Protein AF-A0A7W1FUE1-F1 (afdb_monomer_lite)

Secondary structure (DSSP, 8-state):
-HHHHHHHHS-TTSPPP--EEETT-S-HHHHHHHHHHHHHTT-SSEEEEPP-S--TTS-HHHHHHHHHHHHTT--HHHHHHHHHHHTTTS-EEEE--HHHHHHH-HHHHHHHHHHTTEEEEE-TTS-TTT-HHHHHHHHHTT-EE-----TT--

Structure (mmCIF, N/CA/C/O backbone):
data_AF-A0A7W1FUE1-F1
#
_entry.id   AF-A0A7W1FUE1-F1
#
loop_
_atom_site.group_PDB
_atom_site.id
_atom_site.type_symbol
_atom_site.label_atom_id
_atom_site.label_alt_id
_atom_site.label_comp_id
_atom_site.label_asym_id
_atom_site.label_entity_id
_atom_site.label_seq_id
_atom_site.pdbx_PDB_ins_code
_atom_site.Cartn_x
_atom_site.Cartn_y
_atom_site.Cartn_z
_atom_site.occupancy
_atom_site.B_iso_or_equiv
_atom_site.auth_seq_id
_atom_site.auth_comp_id
_atom_site.auth_asym_id
_atom_site.auth_atom_id
_atom_site.pdbx_PDB_model_num
ATOM 1 N N . MET A 1 1 ? -16.371 -9.138 4.009 1.00 62.47 1 MET A N 1
ATOM 2 C CA . MET A 1 1 ? -15.405 -9.031 2.887 1.00 62.47 1 MET A CA 1
ATOM 3 C C . MET A 1 1 ? -14.105 -8.429 3.417 1.00 62.47 1 MET A C 1
ATOM 5 O O . MET A 1 1 ? -14.119 -7.924 4.536 1.00 62.47 1 MET A O 1
ATOM 9 N N . ASN A 1 2 ? -12.982 -8.492 2.688 1.00 71.94 2 ASN A N 1
ATOM 10 C CA . ASN A 1 2 ? -11.715 -7.924 3.188 1.00 71.94 2 ASN A CA 1
ATOM 11 C C . ASN A 1 2 ? -11.838 -6.411 3.460 1.00 71.94 2 ASN A C 1
ATOM 13 O O . ASN A 1 2 ? -11.364 -5.943 4.493 1.00 71.94 2 ASN A O 1
ATOM 17 N N . GLY A 1 3 ? -12.592 -5.685 2.629 1.00 66.31 3 GLY A N 1
ATOM 18 C CA . GLY A 1 3 ? -12.890 -4.258 2.795 1.00 66.31 3 GLY A CA 1
ATOM 19 C C . GLY A 1 3 ? -13.545 -3.861 4.122 1.00 66.31 3 GLY A C 1
ATOM 20 O O . GLY A 1 3 ? -13.268 -2.784 4.648 1.00 66.31 3 GLY A O 1
ATOM 21 N N . ASP A 1 4 ? -14.339 -4.742 4.736 1.00 86.56 4 ASP A N 1
ATOM 22 C CA . ASP A 1 4 ? -15.003 -4.447 6.017 1.00 86.56 4 ASP A CA 1
ATOM 23 C C . ASP A 1 4 ? -14.006 -4.393 7.183 1.00 86.56 4 ASP A C 1
ATOM 25 O O . ASP A 1 4 ? -14.264 -3.767 8.214 1.00 86.56 4 ASP A O 1
ATOM 29 N N . ARG A 1 5 ? -12.835 -5.023 7.022 1.00 91.19 5 ARG A N 1
ATOM 30 C CA . ARG A 1 5 ? -11.800 -5.087 8.059 1.00 91.19 5 ARG A CA 1
ATOM 31 C C . ARG A 1 5 ? -11.168 -3.728 8.320 1.00 91.19 5 ARG A C 1
ATOM 33 O O . ARG A 1 5 ? -10.834 -3.454 9.468 1.00 91.19 5 ARG A O 1
ATOM 40 N N . VAL A 1 6 ? -11.051 -2.882 7.290 1.00 91.62 6 VAL A N 1
ATOM 41 C CA . VAL A 1 6 ? -10.573 -1.500 7.448 1.00 91.62 6 VAL A CA 1
ATOM 42 C C . VAL A 1 6 ? -11.536 -0.733 8.349 1.00 91.62 6 VAL A C 1
ATOM 44 O O . VAL A 1 6 ? -11.113 -0.164 9.346 1.00 91.62 6 VAL A O 1
ATOM 47 N N . ARG A 1 7 ? -12.849 -0.796 8.082 1.00 90.00 7 ARG A N 1
ATOM 48 C CA . ARG A 1 7 ? -13.864 -0.145 8.932 1.00 90.00 7 ARG A CA 1
ATOM 49 C C . ARG A 1 7 ? -13.834 -0.673 10.368 1.00 90.00 7 ARG A C 1
ATOM 51 O O . ARG A 1 7 ? -13.923 0.112 11.304 1.00 90.00 7 ARG A O 1
ATOM 58 N N . GLY A 1 8 ? -13.648 -1.982 10.547 1.00 90.31 8 GLY A N 1
ATOM 59 C CA . GLY A 1 8 ? -13.564 -2.619 11.867 1.00 90.31 8 GLY A CA 1
ATOM 60 C C . GLY A 1 8 ? -12.389 -2.162 12.749 1.00 90.31 8 GLY A C 1
ATOM 61 O O . GLY A 1 8 ? -12.424 -2.400 13.963 1.00 90.31 8 GLY A O 1
ATOM 62 N N . ALA A 1 9 ? -11.375 -1.507 12.171 1.00 91.06 9 ALA A N 1
ATOM 63 C CA . ALA A 1 9 ? -10.265 -0.898 12.904 1.00 91.06 9 ALA A CA 1
ATOM 64 C C . ALA A 1 9 ? -10.666 0.417 13.610 1.00 91.06 9 ALA A C 1
ATOM 66 O O . ALA A 1 9 ? -10.171 0.710 14.703 1.00 91.06 9 ALA A O 1
ATOM 67 N N . PHE A 1 10 ? -11.616 1.169 13.041 1.00 90.25 10 PHE A N 1
ATOM 68 C CA . PHE A 1 10 ? -12.092 2.464 13.544 1.00 90.25 10 PHE A CA 1
ATOM 69 C C . PHE A 1 10 ? -13.271 2.292 14.512 1.00 90.25 10 PHE A C 1
ATOM 71 O O . PHE A 1 10 ? -14.424 2.571 14.187 1.00 90.25 10 PHE A O 1
ATOM 78 N N . ARG A 1 11 ? -12.982 1.783 15.712 1.00 86.25 11 ARG A N 1
ATOM 79 C CA . ARG A 1 11 ? -13.989 1.554 16.762 1.00 86.25 11 ARG A CA 1
ATOM 80 C C . ARG A 1 11 ? -14.290 2.832 17.543 1.00 86.25 11 ARG A C 1
ATOM 82 O O . ARG A 1 11 ? -13.402 3.647 17.775 1.00 86.25 11 ARG A O 1
ATOM 89 N N . GLU A 1 12 ? -15.526 2.968 18.012 1.00 83.75 12 GLU A N 1
ATOM 90 C CA . GLU A 1 12 ? -15.923 4.089 18.869 1.00 83.75 12 GLU A CA 1
ATOM 91 C C . GLU A 1 12 ? -15.080 4.154 20.153 1.00 83.75 12 GLU A C 1
ATOM 93 O O . GLU A 1 12 ? -14.735 3.133 20.750 1.00 83.75 12 GLU A O 1
ATOM 98 N N . GLY A 1 13 ? -14.742 5.374 20.580 1.00 88.12 13 GLY A N 1
ATOM 99 C CA . GLY A 1 13 ? -14.011 5.616 21.827 1.00 88.12 13 GLY A CA 1
ATOM 100 C C . GLY A 1 13 ? -12.511 5.301 21.789 1.00 88.12 13 GLY A C 1
ATOM 101 O O . GLY A 1 13 ? -11.856 5.420 22.823 1.00 88.12 13 GLY A O 1
ATOM 102 N N . ARG A 1 14 ? -11.945 4.932 20.629 1.00 92.00 14 ARG A N 1
ATOM 103 C CA . ARG A 1 14 ? -10.499 4.727 20.461 1.00 92.00 14 ARG A CA 1
ATOM 104 C C . ARG A 1 14 ? -10.007 5.256 19.114 1.00 92.00 14 ARG A C 1
ATOM 106 O O . ARG A 1 14 ? -10.584 4.958 18.075 1.00 92.00 14 ARG A O 1
ATOM 113 N N . THR A 1 15 ? -8.897 5.986 19.127 1.00 94.06 15 THR A N 1
ATOM 114 C CA . THR A 1 15 ? -8.198 6.403 17.904 1.00 94.06 15 THR A CA 1
ATOM 115 C C . THR A 1 15 ? -7.517 5.204 17.248 1.00 94.06 15 THR A C 1
ATOM 117 O O . THR A 1 15 ? -6.801 4.469 17.926 1.00 94.06 15 THR A O 1
ATOM 120 N N . ALA A 1 16 ? -7.728 5.016 15.944 1.00 96.06 16 ALA A N 1
ATOM 121 C CA . ALA A 1 16 ? -7.019 4.000 15.173 1.00 96.06 16 ALA A CA 1
ATOM 122 C C . ALA A 1 16 ? -5.586 4.455 14.856 1.00 96.06 16 ALA A C 1
ATOM 124 O O . ALA A 1 16 ? -5.374 5.606 14.465 1.00 96.06 16 ALA A O 1
ATOM 125 N N . LEU A 1 17 ? -4.618 3.549 14.993 1.00 97.19 17 LEU A N 1
ATOM 126 C CA . LEU A 1 17 ? -3.227 3.765 14.600 1.00 97.19 17 LEU A CA 1
ATOM 127 C C . LEU A 1 17 ? -2.948 3.091 13.250 1.00 97.19 17 LEU A C 1
ATOM 129 O O . LEU A 1 17 ? -3.027 1.867 13.136 1.00 97.19 17 LEU A O 1
ATOM 133 N N . VAL A 1 18 ? -2.598 3.897 12.244 1.00 98.06 18 VAL A N 1
ATOM 134 C CA . VAL A 1 18 ? -2.313 3.447 10.872 1.00 98.06 18 VAL A CA 1
ATOM 135 C C . VAL A 1 18 ? -0.912 3.910 10.468 1.00 98.06 18 VAL A C 1
ATOM 137 O O . VAL A 1 18 ? -0.763 5.014 9.946 1.00 98.06 18 VAL A O 1
ATOM 140 N N . PRO A 1 19 ? 0.147 3.149 10.789 1.00 98.31 19 PRO A N 1
ATOM 141 C CA . PRO A 1 19 ? 1.488 3.483 10.350 1.00 98.31 19 PRO A CA 1
ATOM 142 C C . PRO A 1 19 ? 1.702 3.084 8.885 1.00 98.31 19 PRO A C 1
ATOM 144 O O . PRO A 1 19 ? 1.203 2.057 8.416 1.00 98.31 19 PRO A O 1
ATOM 147 N N . TYR A 1 20 ? 2.493 3.903 8.199 1.00 98.62 20 TYR A N 1
ATOM 148 C CA . TYR A 1 20 ? 2.894 3.724 6.810 1.00 98.62 20 TYR A CA 1
ATOM 149 C C . TYR A 1 20 ? 4.338 3.219 6.731 1.00 98.62 20 TYR A C 1
ATOM 151 O O . TYR A 1 20 ? 5.219 3.757 7.407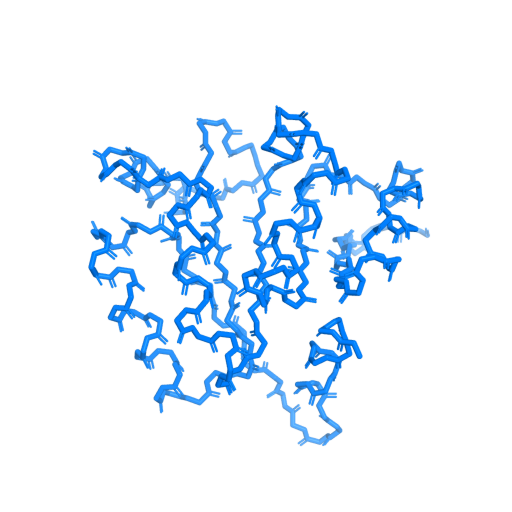 1.00 98.62 20 TYR A O 1
ATOM 159 N N . LEU A 1 21 ? 4.597 2.243 5.859 1.00 98.50 21 LEU A N 1
ATOM 160 C CA . LEU A 1 21 ? 5.945 1.900 5.395 1.00 98.50 21 LEU A CA 1
ATOM 161 C C . LEU A 1 21 ? 6.000 1.848 3.870 1.00 98.50 21 LEU A C 1
ATOM 163 O O . LEU A 1 21 ? 5.039 1.452 3.217 1.00 98.50 21 LEU A O 1
ATOM 167 N N . THR A 1 22 ? 7.155 2.175 3.298 1.00 98.62 22 THR A N 1
ATOM 168 C CA . THR A 1 22 ? 7.418 1.951 1.871 1.00 98.62 22 THR A CA 1
ATOM 169 C C . THR A 1 22 ? 7.851 0.502 1.661 1.00 98.62 22 THR A C 1
ATOM 171 O O . THR A 1 22 ? 8.828 0.046 2.264 1.00 98.62 22 THR A O 1
ATOM 174 N N . GLY A 1 23 ? 7.139 -0.234 0.807 1.00 98.56 23 GLY A N 1
ATOM 175 C CA . GLY A 1 23 ? 7.437 -1.628 0.502 1.00 98.56 23 GLY A CA 1
ATOM 176 C C . GLY A 1 23 ? 8.856 -1.780 -0.041 1.00 98.56 23 GLY A C 1
ATOM 177 O O . GLY A 1 23 ? 9.178 -1.246 -1.093 1.00 98.56 23 GLY A O 1
ATOM 178 N N . GLY A 1 24 ? 9.705 -2.508 0.685 1.00 98.38 24 GLY A N 1
ATOM 179 C CA . GLY A 1 24 ? 11.086 -2.794 0.285 1.00 98.38 24 GLY A CA 1
ATOM 180 C C . GLY A 1 24 ? 12.140 -1.825 0.823 1.00 98.38 24 GLY A C 1
ATOM 181 O O . GLY A 1 24 ? 13.303 -1.908 0.426 1.00 98.38 24 GLY A O 1
ATOM 182 N N . TYR A 1 25 ? 11.760 -0.924 1.731 1.00 98.56 25 TYR A N 1
ATOM 183 C CA . TYR A 1 25 ? 12.673 -0.053 2.468 1.00 98.56 25 TYR A CA 1
ATOM 184 C C . TYR A 1 25 ? 12.755 -0.459 3.957 1.00 98.56 25 TYR A C 1
ATOM 186 O O . TYR A 1 25 ? 11.718 -0.742 4.554 1.00 98.56 25 TYR A O 1
ATOM 194 N N . PRO A 1 26 ? 13.944 -0.443 4.601 1.00 97.88 26 PRO A N 1
ATOM 195 C CA . PRO A 1 26 ? 15.264 -0.092 4.056 1.00 97.88 26 PRO A CA 1
ATOM 196 C C . PRO A 1 26 ? 15.877 -1.159 3.141 1.00 97.88 26 PRO A C 1
ATOM 198 O O . PRO A 1 26 ? 16.739 -0.832 2.328 1.00 97.88 26 PRO A O 1
ATOM 201 N N . THR A 1 27 ? 15.405 -2.399 3.251 1.00 98.56 27 THR A N 1
ATOM 202 C CA . THR A 1 27 ? 15.659 -3.544 2.363 1.00 98.56 27 THR A CA 1
ATOM 203 C C . THR A 1 27 ? 14.353 -4.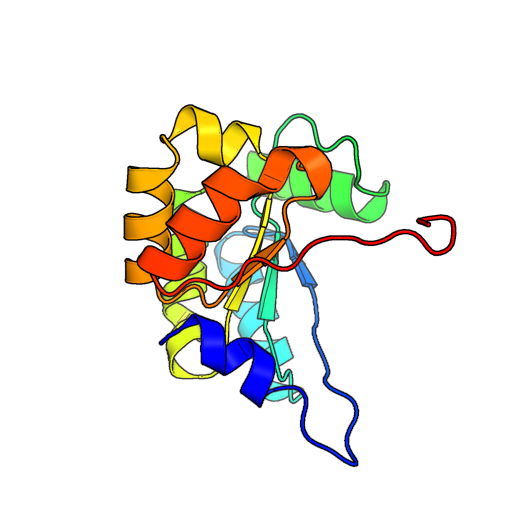331 2.216 1.00 98.56 27 THR A C 1
ATOM 205 O O . THR A 1 27 ? 13.383 -4.042 2.922 1.00 98.56 27 THR A O 1
ATOM 208 N N . LEU A 1 28 ? 14.306 -5.336 1.335 1.00 98.12 28 LEU A N 1
ATOM 209 C CA . LEU A 1 28 ? 13.141 -6.229 1.240 1.00 98.12 28 LEU A CA 1
ATOM 210 C C . LEU A 1 28 ? 12.857 -6.915 2.592 1.00 98.12 28 LEU A C 1
ATOM 212 O O . LEU A 1 28 ? 11.750 -6.852 3.114 1.00 98.12 28 LEU A O 1
ATOM 216 N N . GLU A 1 29 ? 13.879 -7.484 3.231 1.00 97.81 29 GLU A N 1
ATOM 217 C CA . GLU A 1 29 ? 13.730 -8.085 4.563 1.00 97.81 29 GLU A CA 1
ATOM 218 C C . GLU A 1 29 ? 13.391 -7.038 5.637 1.00 97.81 29 GLU A C 1
ATOM 220 O O . GLU A 1 29 ? 12.461 -7.226 6.420 1.00 97.81 29 GLU A O 1
ATOM 225 N N . GLY A 1 30 ? 14.061 -5.883 5.613 1.00 98.25 30 GLY A N 1
ATOM 226 C CA . GLY A 1 30 ? 13.846 -4.815 6.588 1.00 98.25 30 GLY A CA 1
ATOM 227 C C . GLY A 1 30 ? 12.432 -4.232 6.547 1.00 98.25 30 GLY A C 1
ATOM 228 O O . GLY A 1 30 ? 11.886 -3.880 7.587 1.00 98.25 30 GLY A O 1
ATOM 229 N N . ALA A 1 31 ? 11.788 -4.176 5.379 1.00 98.44 31 ALA A N 1
ATOM 230 C CA . ALA A 1 31 ? 10.393 -3.744 5.282 1.00 98.44 31 ALA A CA 1
ATOM 231 C C . ALA A 1 31 ? 9.445 -4.685 6.044 1.00 98.44 31 ALA A C 1
ATOM 233 O O . ALA A 1 31 ? 8.481 -4.233 6.666 1.00 98.44 31 ALA A O 1
ATOM 234 N N . ARG A 1 32 ? 9.735 -5.993 6.043 1.00 98.25 32 ARG A N 1
ATOM 235 C CA . ARG A 1 32 ? 8.996 -6.969 6.847 1.00 98.25 32 ARG A CA 1
ATOM 236 C C . ARG A 1 32 ? 9.254 -6.771 8.337 1.00 98.25 32 ARG A C 1
ATOM 238 O O . ARG A 1 32 ? 8.298 -6.769 9.104 1.00 98.25 32 ARG A O 1
ATOM 245 N N . GLU A 1 33 ? 10.501 -6.564 8.746 1.00 98.56 33 GLU A N 1
ATOM 246 C CA . GLU A 1 33 ? 10.837 -6.282 10.150 1.00 98.56 33 GLU A CA 1
ATOM 247 C C . GLU A 1 33 ? 10.120 -5.025 10.668 1.00 98.56 33 GLU A C 1
ATOM 249 O O . GLU A 1 33 ? 9.569 -5.032 11.768 1.00 98.56 33 GLU A O 1
ATOM 254 N N . VAL A 1 34 ? 10.049 -3.968 9.852 1.00 98.56 34 VAL A N 1
ATOM 255 C CA . VAL A 1 34 ? 9.297 -2.744 10.174 1.00 98.56 34 VAL A CA 1
ATOM 256 C C . VAL A 1 34 ? 7.805 -3.040 10.346 1.00 98.56 34 VAL A C 1
ATOM 258 O O . VAL A 1 34 ? 7.201 -2.587 11.318 1.00 98.56 34 VAL A O 1
ATOM 261 N N . GLY A 1 35 ? 7.207 -3.823 9.443 1.00 98.50 35 GLY A N 1
ATOM 262 C CA . GLY A 1 35 ?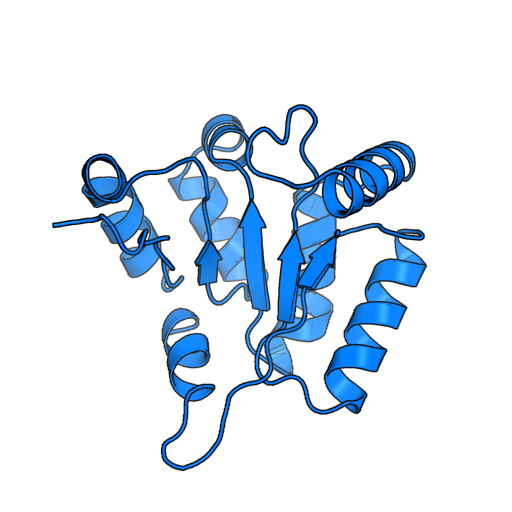 5.802 -4.226 9.553 1.00 98.50 35 GLY A CA 1
ATOM 263 C C . GLY A 1 35 ? 5.507 -5.046 10.816 1.00 98.50 35 GLY A C 1
ATOM 264 O O . GLY A 1 35 ? 4.488 -4.818 11.471 1.00 98.50 35 GLY A O 1
ATOM 265 N N . GLU A 1 36 ? 6.408 -5.955 11.205 1.00 98.50 36 GLU A N 1
ATOM 266 C CA . GLU A 1 36 ? 6.304 -6.698 12.470 1.00 98.50 36 GLU A CA 1
ATOM 267 C C . GLU A 1 36 ? 6.387 -5.757 13.677 1.00 98.50 36 GLU A C 1
ATOM 269 O O . GLU A 1 36 ? 5.540 -5.828 14.567 1.00 98.50 36 GLU A O 1
ATOM 274 N N . ALA A 1 37 ? 7.327 -4.809 13.671 1.00 98.62 37 ALA A N 1
ATOM 275 C CA . ALA A 1 37 ? 7.457 -3.823 14.740 1.00 98.62 37 ALA A CA 1
ATOM 276 C C . ALA A 1 37 ? 6.200 -2.944 14.883 1.00 98.62 37 ALA A C 1
ATOM 278 O O . ALA A 1 37 ? 5.761 -2.665 15.998 1.00 98.62 37 ALA A O 1
ATOM 279 N N . TYR A 1 38 ? 5.578 -2.530 13.773 1.00 98.44 38 TYR A N 1
ATOM 280 C CA . TYR A 1 38 ? 4.310 -1.789 13.798 1.00 98.44 38 TYR A CA 1
ATOM 281 C C . TYR A 1 38 ? 3.181 -2.602 14.420 1.00 98.44 38 TYR A C 1
ATOM 283 O O . TYR A 1 38 ? 2.409 -2.086 15.231 1.00 98.44 38 TYR A O 1
ATOM 291 N N . LEU A 1 39 ? 3.097 -3.880 14.066 1.00 97.50 39 LEU A N 1
ATOM 292 C CA . LEU A 1 39 ? 2.100 -4.771 14.628 1.00 97.50 39 LEU A CA 1
ATOM 293 C C . LEU A 1 39 ? 2.306 -4.985 16.134 1.00 97.50 39 LEU A C 1
ATOM 295 O O . LEU A 1 39 ? 1.343 -4.897 16.894 1.00 97.50 39 LEU A O 1
ATOM 299 N N . GLU A 1 40 ? 3.542 -5.223 16.577 1.00 98.00 40 GLU A N 1
ATOM 300 C CA . GLU A 1 40 ? 3.889 -5.358 17.999 1.00 98.00 40 GLU A CA 1
ATOM 301 C C . GLU A 1 40 ? 3.611 -4.074 18.792 1.00 98.00 40 GLU A C 1
ATOM 303 O O . GLU A 1 40 ? 3.177 -4.135 19.943 1.00 98.00 40 GLU A O 1
ATOM 308 N N . ALA A 1 41 ? 3.785 -2.910 18.160 1.00 97.69 41 ALA A N 1
ATOM 309 C CA . ALA A 1 41 ? 3.455 -1.607 18.731 1.00 97.69 41 ALA A CA 1
ATOM 310 C C . ALA A 1 41 ? 1.940 -1.313 18.786 1.00 97.69 41 ALA A C 1
ATOM 312 O O . ALA A 1 41 ? 1.541 -0.277 19.322 1.00 97.69 41 ALA A O 1
ATOM 313 N N . GLY A 1 42 ? 1.091 -2.208 18.269 1.00 96.56 42 GLY A N 1
ATOM 314 C CA . GLY A 1 42 ? -0.366 -2.092 18.345 1.00 96.56 42 GLY A CA 1
ATOM 315 C C . GLY A 1 42 ? -1.014 -1.363 17.168 1.00 96.56 42 GLY A C 1
ATOM 316 O O . GLY A 1 42 ? -2.049 -0.724 17.356 1.00 96.56 42 GLY A O 1
ATOM 317 N N . ALA A 1 43 ? -0.425 -1.437 15.970 1.00 97.94 43 ALA A N 1
ATOM 318 C CA . ALA A 1 43 ? -1.064 -0.948 14.749 1.00 97.94 43 ALA A CA 1
ATOM 319 C C . ALA A 1 43 ? -2.421 -1.628 14.500 1.00 97.94 43 ALA A C 1
ATOM 321 O O . ALA A 1 43 ? -2.573 -2.843 14.637 1.00 97.94 43 ALA A O 1
ATOM 322 N N . ASP A 1 44 ? -3.399 -0.832 14.073 1.00 97.69 44 ASP A N 1
ATOM 323 C CA . ASP A 1 44 ? -4.752 -1.298 13.765 1.00 97.69 44 ASP A CA 1
ATOM 324 C C . ASP A 1 44 ? -4.947 -1.605 12.282 1.00 97.69 44 ASP A C 1
ATOM 326 O O . ASP A 1 44 ? -5.746 -2.467 11.914 1.00 97.69 44 ASP A O 1
ATOM 330 N N . VAL A 1 45 ? -4.210 -0.888 11.436 1.00 98.25 45 VAL A N 1
ATOM 331 C CA . VAL A 1 45 ? -4.132 -1.073 9.988 1.00 98.25 45 VAL A CA 1
ATOM 332 C C . VAL A 1 45 ? -2.676 -0.891 9.594 1.00 98.25 45 VAL A C 1
ATOM 334 O O . VAL A 1 45 ? -2.031 0.025 10.089 1.00 98.25 45 VAL A O 1
ATOM 337 N N . LEU A 1 46 ? -2.161 -1.733 8.707 1.00 98.56 46 LEU A N 1
ATOM 338 C CA . LEU A 1 46 ? -0.847 -1.528 8.106 1.00 98.56 46 LEU A CA 1
ATOM 339 C C . LEU A 1 46 ? -1.018 -0.873 6.737 1.00 98.56 46 LEU A C 1
ATOM 341 O O . LEU A 1 46 ? -1.662 -1.463 5.870 1.00 98.56 46 LEU A O 1
ATOM 345 N N . GLU A 1 47 ? -0.438 0.305 6.528 1.00 98.75 47 GLU A N 1
ATOM 346 C CA . GLU A 1 47 ? -0.385 0.925 5.205 1.00 98.75 47 GLU A CA 1
ATOM 347 C C . GLU A 1 47 ? 0.976 0.654 4.549 1.00 98.75 47 GLU A C 1
ATOM 349 O O . GLU A 1 47 ? 2.030 0.914 5.131 1.00 98.75 47 GLU A O 1
ATOM 354 N N . ILE A 1 48 ? 0.951 0.092 3.341 1.00 98.81 48 ILE A N 1
ATOM 355 C CA . ILE A 1 48 ? 2.143 -0.227 2.554 1.00 98.81 48 ILE A CA 1
ATOM 356 C C . ILE A 1 48 ? 2.126 0.632 1.293 1.00 98.81 48 ILE A C 1
ATOM 358 O O . ILE A 1 48 ? 1.249 0.483 0.440 1.00 98.81 48 ILE A O 1
ATOM 362 N N . GLY A 1 49 ? 3.116 1.507 1.158 1.00 98.62 49 GLY A N 1
ATOM 363 C CA . GLY A 1 49 ? 3.387 2.220 -0.082 1.00 98.62 49 GLY A CA 1
ATOM 364 C C . GLY A 1 49 ? 3.994 1.289 -1.120 1.00 98.62 49 GLY A C 1
ATOM 365 O O . GLY A 1 49 ? 5.060 0.716 -0.879 1.00 98.62 49 GLY A O 1
ATOM 366 N N . VAL A 1 50 ? 3.339 1.143 -2.269 1.00 98.44 50 VAL A N 1
ATOM 367 C CA . VAL A 1 50 ? 3.905 0.426 -3.416 1.00 98.44 50 VAL A CA 1
ATOM 368 C C . VAL A 1 50 ? 4.850 1.386 -4.142 1.00 98.44 50 VAL A C 1
ATOM 370 O O . VAL A 1 50 ? 4.387 2.419 -4.635 1.00 98.44 50 VAL A O 1
ATOM 373 N N . PRO A 1 51 ? 6.161 1.093 -4.207 1.00 96.94 51 PRO A N 1
ATOM 374 C CA . PRO A 1 51 ? 7.126 2.024 -4.768 1.00 96.94 51 PRO A CA 1
ATOM 375 C C . PRO A 1 51 ? 6.858 2.272 -6.258 1.00 96.94 51 PRO A C 1
ATOM 377 O O . PRO A 1 51 ? 6.614 1.343 -7.029 1.00 96.94 51 PRO A O 1
ATOM 380 N N . PHE A 1 52 ? 6.919 3.541 -6.662 1.00 95.06 52 PHE A N 1
ATOM 381 C CA . PHE A 1 52 ? 6.646 3.993 -8.024 1.00 95.06 52 PHE A CA 1
ATOM 382 C C . PHE A 1 52 ? 7.729 4.970 -8.493 1.00 95.06 52 PHE A C 1
ATOM 384 O O . PHE A 1 52 ? 8.275 5.717 -7.684 1.00 95.06 52 PHE A O 1
ATOM 391 N N . SER A 1 53 ? 8.063 4.949 -9.787 1.00 87.56 53 SER A N 1
ATOM 392 C CA . SER A 1 53 ? 9.162 5.747 -10.353 1.00 87.56 53 SER A CA 1
ATOM 393 C C . SER A 1 53 ? 8.899 7.249 -10.333 1.00 87.56 53 SER A C 1
ATOM 395 O O . SER A 1 53 ? 9.846 8.021 -10.210 1.00 87.56 53 SER A O 1
ATOM 397 N N . ASP A 1 54 ? 7.630 7.657 -10.419 1.00 88.56 54 ASP A N 1
ATOM 398 C CA . ASP A 1 54 ? 7.228 9.058 -10.563 1.00 88.56 54 ASP A CA 1
ATOM 399 C C . ASP A 1 54 ? 6.219 9.477 -9.471 1.00 88.56 54 ASP A C 1
ATOM 401 O O . ASP A 1 54 ? 5.053 9.759 -9.767 1.00 88.56 54 ASP A O 1
ATOM 405 N N . PRO A 1 55 ? 6.625 9.497 -8.184 1.00 79.81 55 PRO A N 1
ATOM 406 C CA . PRO A 1 55 ? 5.721 9.735 -7.065 1.00 79.81 55 PRO A CA 1
ATOM 407 C C . PRO A 1 55 ? 5.420 11.233 -6.871 1.00 79.81 55 PRO A C 1
ATOM 409 O O . PRO A 1 55 ? 6.009 11.913 -6.028 1.00 79.81 55 PRO A O 1
ATOM 412 N N . LEU A 1 56 ? 4.497 11.766 -7.677 1.00 83.94 56 LEU A N 1
ATOM 413 C CA . LEU A 1 56 ? 4.171 13.200 -7.721 1.00 83.94 56 LEU A CA 1
ATOM 414 C C . LEU A 1 56 ? 3.502 13.748 -6.448 1.00 83.94 56 LEU A C 1
ATOM 416 O O . LEU A 1 56 ? 3.615 14.943 -6.179 1.00 83.94 56 LEU A O 1
ATOM 420 N N . ALA A 1 57 ? 2.786 12.912 -5.693 1.00 87.44 57 ALA A N 1
ATOM 421 C CA . ALA A 1 57 ? 2.017 13.331 -4.518 1.00 87.44 57 ALA A CA 1
ATOM 422 C C . ALA A 1 57 ? 2.817 13.246 -3.204 1.00 87.44 57 ALA A C 1
ATOM 424 O O . ALA A 1 57 ? 2.396 13.795 -2.185 1.00 87.44 57 ALA A O 1
ATOM 425 N N . ASP A 1 58 ? 3.968 12.575 -3.221 1.00 91.75 58 ASP A N 1
ATOM 426 C CA . ASP A 1 58 ? 4.740 12.271 -2.023 1.00 91.75 58 ASP A CA 1
ATOM 427 C C . ASP A 1 58 ? 5.733 13.376 -1.657 1.00 91.75 58 ASP A C 1
ATOM 429 O O . ASP A 1 58 ? 6.362 14.000 -2.511 1.00 91.75 58 ASP A O 1
ATOM 433 N N . GLY A 1 59 ? 5.933 13.585 -0.353 1.00 95.06 59 GLY A N 1
ATOM 434 C CA . GLY A 1 59 ? 6.972 14.478 0.160 1.00 95.06 59 GLY A CA 1
ATOM 435 C C . GLY A 1 59 ? 8.387 13.888 0.036 1.00 95.06 59 GLY A C 1
ATOM 436 O O . GLY A 1 59 ? 8.548 12.675 -0.111 1.00 95.06 59 GLY A O 1
ATOM 437 N N . PRO A 1 60 ? 9.444 14.709 0.191 1.00 96.00 60 PRO A N 1
ATOM 438 C CA . PRO A 1 60 ? 10.834 14.305 -0.062 1.00 96.00 60 PRO A CA 1
ATOM 439 C C . PRO A 1 60 ? 11.298 13.105 0.777 1.00 96.00 60 PRO A C 1
ATOM 441 O O . PRO A 1 60 ? 12.076 12.280 0.305 1.00 96.00 60 PRO A O 1
ATOM 444 N N . THR A 1 61 ? 10.797 12.960 2.008 1.00 97.00 61 THR A N 1
ATOM 445 C CA . THR A 1 61 ? 11.095 11.797 2.856 1.00 97.00 61 THR A CA 1
ATOM 446 C C . THR A 1 61 ? 10.583 10.497 2.237 1.00 97.00 61 THR A C 1
ATOM 448 O O . THR A 1 61 ? 11.317 9.514 2.191 1.00 97.00 61 THR A O 1
ATOM 451 N N . ILE A 1 62 ? 9.348 10.485 1.733 1.00 97.25 62 ILE A N 1
ATOM 452 C CA . ILE A 1 62 ? 8.746 9.289 1.136 1.00 97.25 62 ILE A CA 1
ATOM 453 C C . ILE A 1 62 ? 9.371 9.003 -0.235 1.00 97.25 62 ILE A C 1
ATOM 455 O O . ILE A 1 62 ? 9.699 7.849 -0.522 1.00 97.25 62 ILE A O 1
ATOM 459 N N . GLN A 1 63 ? 9.659 10.040 -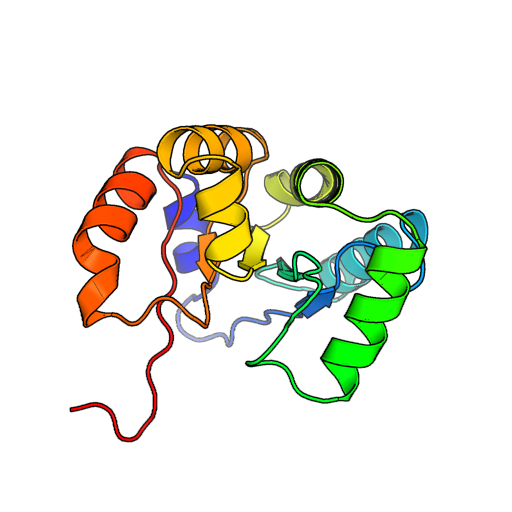1.026 1.00 96.69 63 GLN A N 1
ATOM 460 C CA . GLN A 1 63 ? 10.383 9.912 -2.298 1.00 96.69 63 GLN A CA 1
ATOM 461 C C . GLN A 1 63 ? 11.761 9.242 -2.128 1.00 96.69 63 GLN A C 1
ATOM 463 O O . GLN A 1 63 ? 12.112 8.343 -2.897 1.00 96.69 63 GLN A O 1
ATOM 468 N N . GLU A 1 64 ? 12.522 9.609 -1.091 1.00 97.25 64 GLU A N 1
ATOM 469 C CA . GLU A 1 64 ? 13.822 8.989 -0.789 1.00 97.25 64 GLU A CA 1
ATOM 470 C C . GLU A 1 64 ? 13.676 7.495 -0.454 1.00 97.25 64 GLU A C 1
ATOM 472 O O . GLU A 1 64 ? 14.410 6.656 -0.981 1.00 97.25 64 GLU A O 1
ATOM 477 N N . THR A 1 65 ? 12.699 7.131 0.388 1.00 98.12 65 THR A N 1
ATOM 478 C CA . THR A 1 65 ? 12.449 5.712 0.712 1.00 98.12 65 THR A CA 1
ATOM 479 C C . THR A 1 65 ? 12.012 4.908 -0.511 1.00 98.12 65 THR A C 1
ATOM 481 O O . THR A 1 65 ? 12.445 3.769 -0.672 1.00 98.12 65 THR A O 1
ATOM 484 N N . THR A 1 66 ? 11.220 5.514 -1.401 1.00 97.25 66 THR A N 1
ATOM 485 C CA . THR A 1 66 ? 10.738 4.907 -2.650 1.00 97.25 66 THR A CA 1
ATOM 486 C C . THR A 1 66 ? 11.885 4.650 -3.616 1.00 97.25 66 THR A C 1
ATOM 488 O O . THR A 1 66 ? 12.021 3.544 -4.129 1.00 97.25 66 THR A O 1
ATOM 491 N N . THR A 1 67 ? 12.775 5.629 -3.789 1.00 97.31 67 THR A N 1
ATOM 492 C CA . THR A 1 67 ? 13.972 5.490 -4.633 1.00 97.31 67 THR A CA 1
ATOM 493 C C . THR A 1 67 ? 14.837 4.314 -4.177 1.00 97.31 67 THR A C 1
ATOM 495 O O . THR A 1 67 ? 15.270 3.494 -4.987 1.00 97.31 67 THR A O 1
ATOM 498 N N . ARG A 1 68 ? 15.049 4.182 -2.862 1.00 98.25 68 ARG A N 1
ATOM 499 C CA . ARG A 1 68 ? 15.810 3.064 -2.288 1.00 98.25 68 ARG A CA 1
ATOM 500 C C . ARG A 1 68 ? 15.078 1.731 -2.414 1.00 98.25 68 ARG A C 1
ATOM 502 O O . ARG A 1 68 ? 15.711 0.739 -2.753 1.00 98.25 68 ARG A O 1
ATOM 509 N N . ALA A 1 69 ? 13.768 1.701 -2.186 1.00 98.50 69 ALA A N 1
ATOM 510 C CA . ALA A 1 69 ? 12.957 0.501 -2.372 1.00 98.50 69 ALA A CA 1
ATOM 511 C C . ALA A 1 69 ? 13.031 -0.030 -3.814 1.00 98.50 69 ALA A C 1
ATOM 513 O O . ALA A 1 69 ? 13.260 -1.222 -4.015 1.00 98.50 69 ALA A O 1
ATOM 514 N N . LEU A 1 70 ? 12.936 0.854 -4.814 1.00 98.12 70 LEU A N 1
ATOM 515 C CA . LEU A 1 70 ? 13.121 0.491 -6.224 1.00 98.12 70 LEU A CA 1
ATOM 516 C C . LEU A 1 70 ? 14.532 -0.053 -6.488 1.00 98.12 70 LEU A C 1
ATOM 518 O O . LEU A 1 70 ? 14.681 -1.066 -7.166 1.00 98.12 70 LEU A O 1
ATOM 522 N N . ALA A 1 71 ? 15.572 0.568 -5.917 1.00 98.25 71 ALA A N 1
ATOM 523 C CA . ALA A 1 71 ? 16.949 0.079 -6.033 1.00 98.25 71 ALA A CA 1
ATOM 524 C C . ALA A 1 71 ? 17.158 -1.300 -5.374 1.00 98.25 71 ALA A C 1
ATOM 526 O O . ALA A 1 71 ? 17.992 -2.080 -5.833 1.00 98.25 71 ALA A O 1
ATOM 527 N N . ASN A 1 72 ? 16.374 -1.620 -4.341 1.00 98.38 72 ASN A N 1
ATOM 528 C CA . AS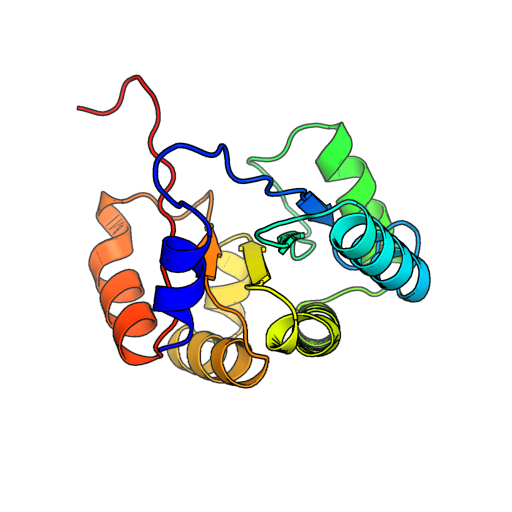N A 1 72 ? 16.338 -2.939 -3.707 1.00 98.38 72 ASN A CA 1
ATOM 529 C C . ASN A 1 72 ? 15.562 -3.987 -4.528 1.00 98.38 72 ASN A C 1
ATOM 531 O O . ASN A 1 72 ? 15.528 -5.152 -4.134 1.00 98.38 72 ASN A O 1
ATOM 535 N N . GLY A 1 73 ? 14.941 -3.594 -5.646 1.00 98.06 73 GLY A N 1
ATOM 536 C CA . GLY A 1 73 ? 14.156 -4.474 -6.511 1.00 98.06 73 GLY A CA 1
ATOM 537 C C . GLY A 1 73 ? 12.711 -4.682 -6.058 1.00 98.06 73 GLY A C 1
ATOM 538 O O . GLY A 1 73 ? 12.092 -5.657 -6.470 1.00 98.06 73 GLY A O 1
ATOM 539 N N . ALA A 1 74 ? 12.172 -3.809 -5.203 1.00 98.50 74 ALA A N 1
ATOM 540 C CA . ALA A 1 74 ? 10.778 -3.901 -4.786 1.00 98.50 74 ALA A CA 1
ATOM 541 C C . ALA A 1 74 ? 9.826 -3.512 -5.926 1.00 98.50 74 ALA A C 1
ATOM 543 O O . ALA A 1 74 ? 9.998 -2.476 -6.569 1.00 98.50 74 ALA A O 1
ATOM 544 N N . ASP A 1 75 ? 8.793 -4.324 -6.131 1.00 98.12 75 ASP A N 1
ATOM 545 C CA . ASP A 1 75 ? 7.726 -4.101 -7.101 1.00 98.12 75 ASP A CA 1
ATOM 546 C C . ASP A 1 75 ? 6.346 -4.451 -6.506 1.00 98.12 75 ASP A C 1
ATOM 548 O O . ASP A 1 75 ? 6.202 -4.709 -5.304 1.00 98.12 75 ASP A O 1
ATOM 552 N N . LEU A 1 76 ? 5.304 -4.427 -7.345 1.00 98.44 76 LEU A N 1
ATOM 553 C CA . LEU A 1 76 ? 3.942 -4.768 -6.934 1.00 98.44 76 LEU A CA 1
ATOM 554 C C . LEU A 1 76 ? 3.827 -6.223 -6.447 1.00 98.44 76 LEU A C 1
ATOM 556 O O . LEU A 1 76 ? 3.131 -6.471 -5.463 1.00 98.44 76 LEU A O 1
ATOM 560 N N . ASP A 1 77 ? 4.485 -7.171 -7.120 1.00 98.50 77 ASP A N 1
ATOM 561 C CA . ASP A 1 77 ? 4.392 -8.596 -6.788 1.00 98.50 77 ASP A CA 1
ATOM 562 C C . ASP A 1 77 ? 5.034 -8.862 -5.412 1.00 98.50 77 ASP A C 1
ATOM 564 O O . ASP A 1 77 ? 4.421 -9.507 -4.556 1.00 98.50 77 ASP A O 1
ATOM 568 N N . TYR A 1 78 ? 6.186 -8.245 -5.132 1.00 98.62 78 TYR A N 1
ATOM 569 C CA . TYR A 1 78 ? 6.796 -8.232 -3.802 1.00 98.62 78 TYR A CA 1
ATOM 570 C C . TYR A 1 78 ? 5.876 -7.599 -2.742 1.00 98.62 78 TYR A C 1
ATOM 572 O O . TYR A 1 78 ? 5.711 -8.144 -1.649 1.00 98.62 78 TYR A O 1
ATOM 580 N N . CYS A 1 79 ? 5.236 -6.462 -3.039 1.00 98.75 79 CYS A N 1
ATOM 581 C CA . CYS A 1 79 ? 4.332 -5.817 -2.080 1.00 98.75 79 CYS A CA 1
ATOM 582 C C . CYS A 1 79 ? 3.115 -6.697 -1.751 1.00 98.75 79 CYS A C 1
ATOM 584 O O . CYS A 1 79 ? 2.657 -6.702 -0.607 1.00 98.75 79 CYS A O 1
ATOM 586 N N . MET A 1 80 ? 2.606 -7.469 -2.716 1.00 98.75 80 MET A N 1
ATOM 587 C CA . MET A 1 80 ? 1.539 -8.451 -2.487 1.00 98.75 80 MET A CA 1
ATOM 588 C C . MET A 1 80 ? 2.001 -9.623 -1.612 1.00 98.75 80 MET A C 1
ATOM 590 O O . MET A 1 80 ? 1.254 -10.066 -0.733 1.00 98.75 80 MET A O 1
ATOM 594 N N . GLU A 1 81 ? 3.235 -10.101 -1.787 1.00 98.69 81 GLU A N 1
ATOM 595 C CA . GLU A 1 81 ? 3.831 -11.097 -0.889 1.00 98.69 81 GLU A CA 1
ATOM 596 C C . GLU A 1 81 ? 3.965 -10.547 0.539 1.00 98.69 81 GLU A C 1
ATOM 598 O O . GLU A 1 81 ? 3.524 -11.185 1.501 1.00 98.69 81 GLU A O 1
ATOM 603 N N . LEU A 1 82 ? 4.486 -9.324 0.676 1.00 98.62 82 LEU A N 1
ATOM 604 C CA . LEU A 1 82 ? 4.616 -8.638 1.958 1.00 98.62 82 LEU A CA 1
ATOM 605 C C . LEU A 1 82 ? 3.252 -8.473 2.641 1.00 98.62 82 LEU A C 1
ATOM 607 O O . LEU A 1 82 ? 3.099 -8.826 3.809 1.00 98.62 82 LEU A O 1
ATOM 611 N N . ALA A 1 83 ? 2.234 -8.008 1.911 1.00 98.56 83 ALA A N 1
ATOM 612 C CA . ALA A 1 83 ? 0.871 -7.889 2.423 1.00 98.56 83 ALA A CA 1
ATOM 613 C C . ALA A 1 83 ? 0.319 -9.231 2.920 1.00 98.56 83 ALA A C 1
ATOM 615 O O . ALA A 1 83 ? -0.285 -9.290 3.993 1.00 98.56 83 ALA A O 1
ATOM 616 N N . SER A 1 84 ? 0.572 -10.316 2.184 1.00 98.44 84 SER A N 1
ATOM 617 C CA . SER A 1 84 ? 0.118 -11.666 2.541 1.00 98.44 84 SER A CA 1
ATOM 618 C C . SER A 1 84 ? 0.685 -12.148 3.881 1.00 98.44 84 SER A C 1
ATOM 620 O O . SER A 1 84 ? 0.011 -12.893 4.599 1.00 98.44 84 SER A O 1
ATOM 622 N N . ALA A 1 85 ? 1.885 -11.697 4.262 1.00 98.12 85 ALA A N 1
ATOM 623 C CA . ALA A 1 85 ? 2.487 -12.017 5.557 1.00 98.12 85 ALA A CA 1
ATOM 624 C C . ALA A 1 85 ? 1.728 -11.387 6.745 1.00 98.12 85 ALA A C 1
ATOM 626 O O . ALA A 1 85 ? 1.698 -11.961 7.837 1.00 98.12 85 ALA A O 1
ATOM 627 N N . PHE A 1 86 ? 1.068 -10.244 6.531 1.00 98.25 86 PHE A N 1
ATOM 628 C CA . PHE A 1 86 ? 0.371 -9.484 7.576 1.00 98.25 86 PHE A CA 1
ATOM 629 C C . PHE A 1 86 ? -1.150 -9.610 7.521 1.00 98.25 86 PHE A C 1
ATOM 631 O O . PHE A 1 86 ? -1.811 -9.501 8.556 1.00 98.25 86 PHE A O 1
ATOM 638 N N . SER A 1 87 ? -1.723 -9.891 6.350 1.00 97.06 87 SER A N 1
ATOM 639 C CA . SER A 1 87 ? -3.160 -9.769 6.088 1.00 97.06 87 SER A CA 1
ATOM 640 C C . SER A 1 87 ? -4.042 -10.625 6.994 1.00 97.06 87 SER A C 1
ATOM 642 O O . SER A 1 87 ? -5.202 -10.291 7.218 1.00 97.06 87 SER A O 1
ATOM 644 N N . ARG A 1 88 ? -3.538 -11.707 7.596 1.00 96.19 88 ARG A N 1
ATOM 645 C CA . ARG A 1 88 ? -4.298 -12.499 8.586 1.00 96.19 88 ARG A CA 1
ATOM 646 C C . ARG A 1 88 ? -4.328 -11.890 9.990 1.00 96.19 88 ARG A C 1
ATOM 648 O O . ARG A 1 88 ? -5.219 -12.227 10.761 1.00 96.19 88 ARG A O 1
ATOM 655 N N . ARG A 1 89 ? -3.381 -11.011 10.320 1.00 96.81 89 ARG A N 1
ATOM 656 C CA . ARG A 1 89 ? -3.174 -10.453 11.667 1.00 96.81 89 ARG A CA 1
ATOM 657 C C . ARG A 1 89 ? -3.833 -9.083 11.823 1.00 96.81 89 ARG A C 1
ATOM 659 O O . ARG A 1 89 ? -4.437 -8.822 12.856 1.00 96.81 89 ARG A O 1
ATOM 666 N N . LEU A 1 90 ? -3.802 -8.259 10.778 1.00 97.06 90 LEU A N 1
ATOM 667 C CA . LEU A 1 90 ? -4.448 -6.944 10.719 1.00 97.06 90 LEU A CA 1
ATOM 668 C C . LEU A 1 90 ? -4.830 -6.601 9.266 1.00 97.06 90 LEU A C 1
ATOM 670 O O . LEU A 1 90 ? -4.313 -7.232 8.342 1.00 97.06 90 LEU A O 1
ATOM 674 N N . PRO A 1 91 ? -5.783 -5.682 9.024 1.00 98.00 91 PRO A N 1
ATOM 675 C CA . PRO A 1 91 ? -6.046 -5.190 7.676 1.00 98.00 91 PRO A CA 1
ATOM 676 C C . PRO A 1 91 ? -4.808 -4.500 7.089 1.00 98.00 91 PRO A C 1
ATOM 678 O O . PRO A 1 91 ? -4.160 -3.700 7.759 1.00 98.00 91 PRO A O 1
ATOM 681 N N . VAL A 1 92 ? -4.525 -4.794 5.820 1.00 98.62 92 VAL A N 1
ATOM 682 C CA . VAL A 1 92 ? -3.457 -4.150 5.046 1.00 98.62 92 VAL A CA 1
ATOM 683 C C . VAL A 1 92 ? -4.088 -3.237 4.002 1.00 98.62 92 VAL A C 1
ATOM 685 O O . VAL A 1 92 ? -5.039 -3.639 3.329 1.00 98.62 92 VAL A O 1
ATOM 688 N N . VAL A 1 93 ? -3.576 -2.021 3.870 1.00 98.69 93 VAL A N 1
ATOM 689 C CA . VAL A 1 93 ? -3.976 -1.047 2.852 1.00 98.69 93 VAL A CA 1
ATOM 690 C C . VAL A 1 93 ? -2.775 -0.750 1.969 1.00 98.69 93 VAL A C 1
ATOM 692 O O . VAL A 1 93 ? -1.671 -0.574 2.477 1.00 98.69 93 VAL A O 1
ATOM 695 N N . PHE A 1 94 ? -2.977 -0.703 0.655 1.00 98.75 94 PHE A N 1
ATOM 696 C CA . PHE A 1 94 ? -1.958 -0.181 -0.250 1.00 98.75 94 PHE A CA 1
ATOM 697 C C . PHE A 1 94 ? -2.169 1.296 -0.515 1.00 98.75 94 PHE A C 1
ATOM 699 O O . PHE A 1 94 ? -3.286 1.708 -0.816 1.00 98.75 94 PHE A O 1
ATOM 706 N N . LEU A 1 95 ? -1.076 2.050 -0.478 1.00 98.56 95 LEU A N 1
ATOM 707 C CA . LEU A 1 95 ? -0.978 3.374 -1.073 1.00 98.56 95 LEU A CA 1
ATOM 708 C C . LEU A 1 95 ? -0.165 3.235 -2.360 1.00 98.56 95 LEU A C 1
ATOM 710 O O . LEU A 1 95 ? 0.985 2.799 -2.326 1.00 98.56 95 LEU A O 1
ATOM 714 N N . LEU A 1 96 ? -0.771 3.536 -3.507 1.00 97.56 96 LEU A N 1
ATOM 715 C CA . LEU A 1 96 ? -0.129 3.363 -4.811 1.00 97.56 96 LEU A CA 1
ATOM 716 C C . LEU A 1 96 ? -0.691 4.314 -5.865 1.00 97.56 96 LEU A C 1
ATOM 718 O O . LEU A 1 96 ? -1.857 4.691 -5.811 1.00 97.56 96 LEU A O 1
ATOM 722 N N . TYR A 1 97 ? 0.126 4.637 -6.862 1.00 96.62 97 TYR A N 1
ATOM 723 C CA . TYR A 1 97 ? -0.284 5.449 -8.006 1.00 96.62 97 TYR A CA 1
ATOM 724 C C . TYR A 1 97 ? -1.093 4.625 -9.012 1.00 96.62 97 TYR A C 1
ATOM 726 O O . TYR A 1 97 ? -0.805 3.446 -9.255 1.00 96.62 97 TYR A O 1
ATOM 734 N N . TYR A 1 98 ? -2.079 5.255 -9.649 1.00 95.94 98 TYR A N 1
ATOM 735 C CA . TYR A 1 98 ? -3.019 4.607 -10.559 1.00 95.94 98 TYR A CA 1
ATOM 736 C C . TYR A 1 98 ? -2.326 3.947 -11.753 1.00 95.94 98 TYR A C 1
ATOM 738 O O . TYR A 1 98 ? -2.784 2.916 -12.243 1.00 95.94 98 TYR A O 1
ATOM 746 N N . ASN A 1 99 ? -1.178 4.470 -12.195 1.00 95.94 99 ASN A N 1
ATOM 747 C CA . ASN A 1 99 ? -0.419 3.868 -13.291 1.00 95.94 99 ASN A CA 1
ATOM 748 C C . ASN A 1 99 ? -0.011 2.405 -13.013 1.00 95.94 99 ASN A C 1
ATOM 750 O O . ASN A 1 99 ? -0.014 1.590 -13.934 1.00 95.94 99 ASN A O 1
ATOM 754 N N . VAL A 1 100 ? 0.267 2.036 -11.755 1.00 96.44 100 VAL A N 1
ATOM 755 C CA . VAL A 1 100 ? 0.570 0.643 -11.365 1.00 96.44 100 VAL A CA 1
ATOM 756 C C . VAL A 1 100 ? -0.637 -0.267 -11.629 1.00 96.44 100 VAL A C 1
ATOM 758 O O . VAL A 1 100 ? -0.503 -1.363 -12.177 1.00 96.44 100 VAL A O 1
ATOM 761 N N . ILE A 1 101 ? -1.832 0.221 -11.298 1.00 97.50 101 ILE A N 1
ATOM 762 C CA . ILE A 1 101 ? -3.109 -0.468 -11.513 1.00 97.50 101 ILE A CA 1
ATOM 763 C C . ILE A 1 101 ? -3.408 -0.566 -13.010 1.00 97.50 101 ILE A C 1
ATOM 765 O O . ILE A 1 101 ? -3.767 -1.633 -13.511 1.00 97.50 101 ILE A O 1
ATOM 769 N N . PHE A 1 102 ? -3.236 0.540 -13.735 1.00 95.94 102 PHE A N 1
ATOM 770 C CA . PHE A 1 102 ? -3.475 0.619 -15.170 1.00 95.94 102 PHE A CA 1
ATOM 771 C C . PHE A 1 102 ? -2.570 -0.341 -15.951 1.00 95.94 102 PHE A C 1
ATOM 773 O O . PHE A 1 102 ? -3.064 -1.095 -16.787 1.00 95.94 102 PHE A O 1
ATOM 780 N N . ALA A 1 103 ? -1.273 -0.379 -15.630 1.00 96.69 103 ALA A N 1
ATOM 781 C CA . ALA A 1 103 ? -0.303 -1.257 -16.281 1.00 96.69 103 ALA A CA 1
ATOM 782 C C . ALA A 1 103 ? -0.595 -2.752 -16.055 1.00 96.69 103 ALA A C 1
ATOM 784 O O . ALA A 1 103 ? -0.387 -3.563 -16.958 1.00 96.69 103 ALA A O 1
ATOM 785 N N . ARG A 1 104 ? -1.100 -3.133 -14.871 1.00 97.00 104 ARG A N 1
ATOM 786 C CA . ARG A 1 104 ? -1.503 -4.520 -14.566 1.00 97.00 104 ARG A CA 1
ATOM 787 C C . ARG A 1 104 ? -2.884 -4.877 -15.136 1.00 97.00 104 ARG A C 1
ATOM 789 O O . ARG A 1 104 ? -3.154 -6.051 -15.394 1.00 97.00 104 ARG A O 1
ATOM 796 N N . GLY A 1 105 ? -3.731 -3.870 -15.345 1.00 97.81 105 GLY A N 1
ATOM 797 C CA . GLY A 1 105 ? -5.150 -3.985 -15.671 1.00 97.81 105 GLY A CA 1
ATOM 798 C C . GLY A 1 105 ? -6.006 -4.053 -14.403 1.00 97.81 105 GLY A C 1
ATOM 799 O O . GLY A 1 105 ? -5.805 -4.929 -13.567 1.00 97.81 105 GLY A O 1
ATOM 800 N N . ALA A 1 106 ? -6.987 -3.153 -14.269 1.00 97.19 106 ALA A N 1
ATOM 801 C CA . ALA A 1 106 ? -7.717 -2.931 -13.014 1.00 97.19 106 ALA A CA 1
ATOM 802 C C . ALA A 1 106 ? -8.407 -4.185 -12.442 1.00 97.19 106 ALA A C 1
ATOM 804 O O . ALA A 1 106 ? -8.283 -4.458 -11.252 1.00 97.19 106 ALA A O 1
ATOM 805 N N . GLU A 1 107 ? -9.101 -4.971 -13.269 1.00 97.25 107 GLU A N 1
ATOM 806 C CA . GLU A 1 107 ? -9.791 -6.190 -12.810 1.00 97.25 107 GLU A CA 1
ATOM 807 C C . GLU A 1 107 ? -8.803 -7.246 -12.305 1.00 97.25 107 GLU A C 1
ATOM 809 O O . GLU A 1 107 ? -8.987 -7.808 -11.226 1.00 97.25 107 GLU A O 1
ATOM 814 N N . ARG A 1 108 ? -7.723 -7.473 -13.063 1.00 98.06 108 ARG A N 1
ATOM 815 C CA . ARG A 1 108 ? -6.653 -8.402 -12.688 1.00 98.06 108 ARG A CA 1
ATOM 816 C C . ARG A 1 108 ? -5.966 -7.948 -11.405 1.00 98.06 108 ARG A C 1
ATOM 818 O O . ARG A 1 108 ? -5.802 -8.748 -10.491 1.00 98.06 108 ARG A O 1
ATOM 825 N N . PHE A 1 109 ? -5.607 -6.669 -11.329 1.00 98.56 109 PHE A N 1
ATOM 826 C CA . PHE A 1 109 ? -5.015 -6.061 -10.144 1.00 98.56 109 PHE A CA 1
ATOM 827 C C . PHE A 1 109 ? -5.890 -6.301 -8.908 1.00 98.56 109 PHE A C 1
ATOM 829 O O . PHE A 1 109 ? -5.405 -6.821 -7.909 1.00 98.56 109 PHE A O 1
ATOM 836 N N . LEU A 1 110 ? -7.188 -5.992 -8.992 1.00 98.44 110 LEU A N 1
ATOM 837 C CA . LEU A 1 110 ? -8.122 -6.148 -7.876 1.00 98.44 110 LEU A CA 1
ATOM 838 C C . LEU A 1 110 ? -8.258 -7.605 -7.419 1.00 98.44 110 LEU A C 1
ATOM 840 O O . LEU A 1 110 ? -8.303 -7.863 -6.217 1.00 98.44 110 LEU A O 1
ATOM 844 N N . GLN A 1 111 ? -8.282 -8.560 -8.352 1.00 98.19 111 GLN A N 1
ATOM 845 C CA . GLN A 1 111 ? -8.295 -9.988 -8.025 1.00 98.19 111 GLN A CA 1
ATOM 846 C C . GLN A 1 111 ? -7.014 -10.429 -7.306 1.00 98.19 111 GLN A C 1
ATOM 848 O O . GLN A 1 111 ? -7.085 -11.146 -6.307 1.00 98.19 111 GLN A O 1
ATOM 853 N N . GLU A 1 112 ? -5.849 -9.997 -7.790 1.00 98.44 112 GLU A N 1
ATOM 854 C CA . GLU A 1 112 ? -4.549 -10.367 -7.224 1.00 98.44 112 GLU A CA 1
ATOM 855 C C . GLU A 1 112 ? -4.351 -9.771 -5.822 1.00 98.44 112 GLU A C 1
ATOM 857 O O . GLU A 1 112 ? -4.021 -10.508 -4.890 1.00 98.44 112 GLU A O 1
ATOM 862 N N . VAL A 1 113 ? -4.646 -8.480 -5.621 1.00 98.31 113 VAL A N 1
ATOM 863 C CA . VAL A 1 113 ? -4.515 -7.852 -4.293 1.00 98.31 113 VAL A CA 1
ATOM 864 C C . VAL A 1 113 ? -5.541 -8.397 -3.297 1.00 98.31 113 VAL A C 1
ATOM 866 O O . VAL A 1 113 ? -5.206 -8.611 -2.130 1.00 98.31 113 VAL A O 1
ATOM 869 N N . ALA A 1 114 ? -6.765 -8.712 -3.741 1.00 98.00 114 ALA A N 1
ATOM 870 C CA . ALA A 1 114 ? -7.743 -9.400 -2.901 1.00 98.00 114 ALA A CA 1
ATOM 871 C C . ALA A 1 114 ? -7.240 -10.793 -2.484 1.00 98.00 114 ALA A C 1
ATOM 873 O O . ALA A 1 114 ? -7.372 -11.169 -1.316 1.00 98.00 114 ALA A O 1
ATOM 874 N N . GLY A 1 115 ? -6.618 -11.531 -3.412 1.00 98.06 115 GLY A N 1
ATOM 875 C CA . GLY A 1 115 ? -5.983 -12.827 -3.161 1.00 98.06 115 GLY A CA 1
ATOM 876 C C . GLY A 1 115 ? -4.815 -12.756 -2.171 1.00 98.06 115 GLY A C 1
ATOM 877 O O . GLY A 1 115 ? -4.679 -13.641 -1.328 1.00 98.06 115 GLY A O 1
ATOM 878 N N . ALA A 1 116 ? -4.038 -11.670 -2.202 1.00 98.25 116 ALA A N 1
ATOM 879 C CA . ALA A 1 116 ? -2.993 -11.365 -1.218 1.00 98.25 116 ALA A CA 1
ATOM 880 C C . ALA A 1 116 ? -3.548 -10.940 0.163 1.00 98.25 116 ALA A C 1
ATOM 882 O O . ALA A 1 116 ? -2.815 -10.794 1.146 1.00 98.25 116 ALA A O 1
ATOM 883 N N . GLY A 1 117 ? -4.865 -10.748 0.271 1.00 97.69 117 GLY A N 1
ATOM 884 C CA . GLY A 1 117 ? -5.531 -10.325 1.499 1.00 97.69 117 GLY A CA 1
ATOM 885 C C . GLY A 1 117 ? -5.453 -8.822 1.768 1.00 97.69 117 GLY A C 1
ATOM 886 O O . GLY A 1 117 ? -5.686 -8.407 2.905 1.00 97.69 117 GLY A O 1
ATOM 887 N N . VAL A 1 118 ? -5.151 -8.006 0.753 1.00 98.50 118 VAL A N 1
ATOM 888 C CA . VAL A 1 118 ? -5.234 -6.544 0.854 1.00 98.50 118 VAL A CA 1
ATOM 889 C C . VAL A 1 118 ? -6.686 -6.152 1.125 1.00 98.50 118 VAL A C 1
ATOM 891 O O . VAL A 1 118 ? -7.620 -6.597 0.454 1.00 98.50 118 VAL A O 1
ATOM 894 N N . SER A 1 119 ? -6.874 -5.336 2.155 1.00 98.31 119 SER A N 1
ATOM 895 C CA . SER A 1 119 ? -8.184 -4.910 2.640 1.00 98.31 119 SER A CA 1
ATOM 896 C C . SER A 1 119 ? -8.629 -3.591 2.027 1.00 98.31 119 SER A C 1
ATOM 898 O O . SER A 1 119 ? -9.831 -3.364 1.922 1.00 98.31 119 SER A O 1
ATOM 900 N N . GLY A 1 120 ? -7.708 -2.725 1.606 1.00 98.06 120 GLY A N 1
ATOM 901 C CA . GLY A 1 120 ? -8.084 -1.472 0.966 1.00 98.06 120 GLY A CA 1
ATOM 902 C C . GLY A 1 120 ? -6.986 -0.815 0.144 1.00 98.06 120 GLY A C 1
ATOM 903 O O . GLY A 1 120 ? -5.840 -1.256 0.154 1.00 98.06 120 GLY A O 1
ATOM 904 N N . LEU A 1 121 ? -7.370 0.237 -0.573 1.00 98.38 121 LEU A N 1
ATOM 905 C CA . LEU A 1 121 ? -6.530 0.975 -1.510 1.00 98.38 121 LEU A CA 1
ATOM 906 C C . LEU A 1 121 ? -6.709 2.479 -1.311 1.00 98.38 121 LEU A C 1
ATOM 908 O O . LEU A 1 121 ? -7.839 2.969 -1.319 1.00 98.38 121 LEU A O 1
ATOM 912 N N . VAL A 1 122 ? -5.597 3.194 -1.209 1.00 97.81 122 VAL A N 1
ATOM 913 C CA . VAL A 1 122 ? -5.484 4.647 -1.337 1.00 97.81 122 VAL A CA 1
ATOM 914 C C . VAL A 1 122 ? -4.766 4.919 -2.654 1.00 97.81 122 VAL A C 1
ATOM 916 O O . VAL A 1 122 ? -3.667 4.414 -2.881 1.00 97.81 122 VAL A O 1
ATOM 919 N N . ILE A 1 123 ? -5.398 5.694 -3.536 1.00 96.94 123 ILE A N 1
ATOM 920 C CA . ILE A 1 123 ? -4.867 6.002 -4.869 1.00 96.94 123 ILE A CA 1
ATOM 921 C C . ILE A 1 123 ? -4.795 7.526 -5.002 1.00 96.94 123 ILE A C 1
ATOM 923 O O . ILE A 1 123 ? -5.817 8.145 -5.304 1.00 96.94 123 ILE A O 1
ATOM 927 N N . PRO A 1 124 ? -3.638 8.153 -4.707 1.00 94.06 124 PRO A N 1
ATOM 928 C CA . PRO A 1 124 ? -3.554 9.607 -4.570 1.00 94.06 124 PRO A CA 1
ATOM 929 C C . PRO A 1 124 ? -3.907 10.396 -5.833 1.00 94.06 124 PRO A C 1
ATOM 931 O O . PRO A 1 124 ? -4.406 11.515 -5.746 1.00 94.06 124 PRO A O 1
ATOM 934 N N . ASP A 1 125 ? -3.650 9.810 -6.999 1.00 93.88 125 ASP A N 1
ATOM 935 C CA . ASP A 1 125 ? -3.851 10.387 -8.327 1.00 93.88 125 ASP A CA 1
ATOM 936 C C . ASP A 1 125 ? -5.184 9.977 -8.982 1.00 93.88 125 ASP A C 1
ATOM 938 O O . ASP A 1 125 ? -5.407 10.302 -10.146 1.00 93.88 125 ASP A O 1
ATOM 942 N N . LEU A 1 126 ? -6.087 9.306 -8.249 1.00 93.69 126 LEU A N 1
ATOM 943 C CA . LEU A 1 126 ? -7.444 8.980 -8.703 1.00 93.69 126 LEU A CA 1
ATOM 944 C C . LEU A 1 126 ? -8.487 9.829 -7.948 1.00 93.69 126 LEU A C 1
ATOM 946 O O . LEU A 1 126 ? -8.917 9.444 -6.853 1.00 93.69 126 LEU A O 1
ATOM 950 N N . PRO A 1 127 ? -8.912 10.980 -8.500 1.00 89.75 127 PRO A N 1
ATOM 951 C CA . PRO A 1 127 ? -9.882 11.852 -7.847 1.00 89.75 127 PRO A CA 1
ATOM 952 C C . PRO A 1 127 ? -11.265 11.196 -7.760 1.00 89.75 127 PRO A C 1
ATOM 954 O O . PRO A 1 127 ? -11.641 10.363 -8.588 1.00 89.75 127 PRO A O 1
ATOM 957 N N . VAL A 1 128 ? -12.059 11.609 -6.767 1.00 87.56 128 VAL A N 1
ATOM 958 C CA . VAL A 1 128 ? -13.395 11.042 -6.498 1.00 87.56 128 VAL A CA 1
ATOM 959 C C . VAL A 1 128 ? -14.340 11.105 -7.702 1.00 87.56 128 VAL A C 1
ATOM 961 O O . VAL A 1 128 ? -15.105 10.165 -7.911 1.00 87.5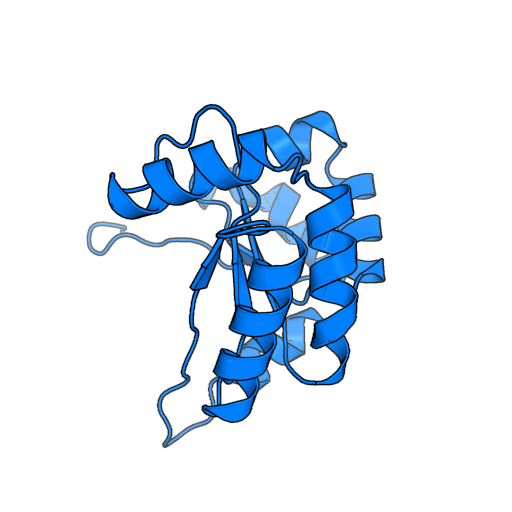6 128 VAL A O 1
ATOM 964 N N . ASP A 1 129 ? -14.236 12.153 -8.522 1.00 87.50 129 ASP A N 1
ATOM 965 C CA . ASP A 1 129 ? -15.066 12.357 -9.716 1.00 87.50 129 ASP A CA 1
ATOM 966 C C . ASP A 1 129 ? -14.795 11.317 -10.818 1.00 87.50 129 ASP A C 1
ATOM 968 O O . ASP A 1 129 ? -15.684 10.981 -11.600 1.00 87.50 129 ASP A O 1
ATOM 972 N N . GLU A 1 130 ? -13.580 10.763 -10.863 1.00 89.81 130 GLU A N 1
ATOM 973 C CA . GLU A 1 130 ? -13.159 9.756 -11.846 1.00 89.81 130 GLU A CA 1
ATOM 974 C C . GLU A 1 130 ? -13.205 8.328 -11.275 1.00 89.81 130 GLU A C 1
ATOM 976 O O . GLU A 1 130 ? -13.209 7.341 -12.017 1.00 89.81 130 GLU A O 1
ATOM 981 N N . ALA A 1 131 ? -13.288 8.196 -9.949 1.00 92.62 131 ALA A N 1
ATOM 982 C CA . ALA A 1 131 ? -13.161 6.924 -9.251 1.00 92.62 131 ALA A CA 1
ATOM 983 C C . ALA A 1 131 ? -14.385 6.001 -9.367 1.00 92.62 131 ALA A C 1
ATOM 985 O O . ALA A 1 131 ? -14.269 4.826 -9.026 1.00 92.62 131 ALA A O 1
ATOM 986 N N . GLY A 1 132 ? -15.544 6.483 -9.835 1.00 93.25 132 GLY A N 1
ATOM 987 C CA . GLY A 1 132 ? -16.822 5.753 -9.765 1.00 93.25 132 GLY A CA 1
ATOM 988 C C . GLY A 1 132 ? -16.750 4.306 -10.272 1.00 93.25 132 GLY A C 1
ATOM 989 O O . GLY A 1 132 ? -17.017 3.367 -9.523 1.00 93.25 132 GLY A O 1
ATOM 990 N N . ARG A 1 133 ? -16.285 4.106 -11.513 1.00 93.25 133 ARG A N 1
ATOM 991 C CA . ARG A 1 133 ? -16.138 2.760 -12.100 1.00 93.25 133 ARG A CA 1
ATOM 992 C C . ARG A 1 133 ? -15.124 1.899 -11.343 1.00 93.25 133 ARG A C 1
ATOM 994 O O . ARG A 1 133 ? -15.327 0.699 -11.183 1.00 93.25 133 ARG A O 1
ATOM 1001 N N . PHE A 1 134 ? -14.015 2.490 -10.907 1.00 95.25 134 PHE A N 1
ATOM 1002 C CA . PHE A 1 134 ? -12.986 1.759 -10.172 1.00 95.25 134 PHE A CA 1
ATOM 1003 C C . PHE A 1 134 ? -13.491 1.318 -8.791 1.00 95.25 134 PHE A C 1
ATOM 1005 O O . PHE A 1 134 ? -13.272 0.177 -8.393 1.00 95.25 134 PHE A O 1
ATOM 1012 N N . ALA A 1 135 ? -14.219 2.187 -8.089 1.00 95.00 135 ALA A N 1
ATOM 1013 C CA . ALA A 1 135 ? -14.804 1.902 -6.786 1.00 95.00 135 ALA A CA 1
ATOM 1014 C C . ALA A 1 135 ? -15.827 0.756 -6.854 1.00 95.00 135 ALA A C 1
ATOM 1016 O O . ALA A 1 135 ? -15.832 -0.105 -5.976 1.00 95.00 135 ALA A O 1
ATOM 1017 N N . GLU A 1 136 ? -16.644 0.698 -7.911 1.00 96.00 136 GLU A N 1
ATOM 1018 C CA . GLU A 1 136 ? -17.558 -0.425 -8.163 1.00 96.00 136 GLU A CA 1
ATOM 1019 C C . GLU A 1 136 ? -16.802 -1.748 -8.350 1.00 96.00 136 GLU A C 1
ATOM 1021 O O . GLU A 1 136 ? -17.148 -2.754 -7.725 1.00 96.00 136 GLU A O 1
ATOM 1026 N N . LEU A 1 137 ? -15.736 -1.746 -9.160 1.00 96.56 137 LEU A N 1
ATOM 1027 C CA . LEU A 1 137 ? -14.891 -2.926 -9.362 1.00 96.56 137 LEU A CA 1
ATOM 1028 C C . LEU A 1 137 ? -14.209 -3.364 -8.058 1.00 96.56 137 LEU A C 1
ATOM 1030 O O . LEU A 1 137 ? -14.192 -4.554 -7.740 1.00 96.56 137 LEU A O 1
ATOM 1034 N N . ALA A 1 138 ? -13.672 -2.417 -7.283 1.00 96.88 138 ALA A N 1
ATOM 1035 C CA . ALA A 1 138 ? -13.018 -2.699 -6.009 1.00 96.88 138 ALA A CA 1
ATOM 1036 C C . ALA A 1 138 ? -14.002 -3.300 -4.995 1.00 96.88 138 ALA A C 1
ATOM 1038 O O . ALA A 1 138 ? -13.704 -4.322 -4.370 1.00 96.88 138 ALA A O 1
ATOM 1039 N N . ALA A 1 139 ? -15.210 -2.735 -4.902 1.00 95.50 139 ALA A N 1
ATOM 1040 C CA . ALA A 1 139 ? -16.279 -3.261 -4.064 1.00 95.50 139 ALA A CA 1
ATOM 1041 C C . ALA A 1 139 ? -16.688 -4.683 -4.482 1.00 95.50 139 ALA A C 1
ATOM 1043 O O . ALA A 1 139 ? -16.820 -5.552 -3.619 1.00 95.50 139 ALA A O 1
ATOM 1044 N N . ALA A 1 140 ? -16.817 -4.951 -5.786 1.00 96.38 140 ALA A N 1
ATOM 1045 C CA . ALA A 1 140 ? -17.115 -6.286 -6.308 1.00 96.38 140 ALA A CA 1
ATOM 1046 C C . ALA A 1 140 ? -16.006 -7.309 -5.995 1.00 96.38 140 ALA A C 1
ATOM 1048 O O . ALA A 1 140 ? -16.300 -8.474 -5.727 1.00 96.38 140 ALA A O 1
ATOM 1049 N N . ALA A 1 141 ? -14.743 -6.874 -5.966 1.00 96.62 141 ALA A N 1
ATOM 1050 C CA . ALA A 1 141 ? -13.600 -7.685 -5.541 1.00 96.62 141 ALA A CA 1
ATOM 1051 C C . ALA A 1 141 ? -13.458 -7.798 -4.007 1.00 96.62 141 ALA A C 1
ATOM 1053 O O . ALA A 1 141 ? -12.596 -8.525 -3.512 1.00 96.62 141 ALA A O 1
ATOM 1054 N N . GLY A 1 142 ? -14.294 -7.098 -3.234 1.00 96.44 142 GLY A N 1
ATOM 1055 C CA . GLY A 1 142 ? -14.253 -7.103 -1.774 1.00 96.44 142 GLY A CA 1
ATOM 1056 C C . GLY A 1 142 ? -13.081 -6.321 -1.173 1.00 96.44 142 GLY A C 1
ATOM 1057 O O . GLY A 1 142 ? -12.704 -6.610 -0.034 1.00 96.44 142 GLY A O 1
ATOM 1058 N N . VAL A 1 143 ? -12.528 -5.350 -1.906 1.00 97.62 143 VAL A N 1
ATOM 1059 C CA . VAL A 1 143 ? -11.429 -4.462 -1.496 1.00 97.62 143 VAL A CA 1
ATOM 1060 C C . VAL A 1 143 ? -11.985 -3.054 -1.263 1.00 97.62 143 VAL A C 1
ATOM 1062 O O . VAL A 1 143 ? -12.715 -2.522 -2.096 1.00 97.62 143 VAL A O 1
ATOM 1065 N N . ALA A 1 144 ? -11.672 -2.434 -0.123 1.00 96.81 144 ALA A N 1
ATOM 1066 C CA . ALA A 1 144 ? -12.133 -1.076 0.161 1.00 96.81 144 ALA A CA 1
ATOM 1067 C C . ALA A 1 144 ? -11.385 -0.042 -0.694 1.00 96.81 144 ALA A C 1
ATOM 1069 O O . ALA A 1 144 ? -10.162 -0.077 -0.789 1.00 96.81 144 ALA A O 1
ATOM 1070 N N . PHE A 1 145 ? -12.104 0.925 -1.257 1.00 95.88 145 PHE A N 1
ATOM 1071 C CA . PHE A 1 145 ? -11.496 2.126 -1.824 1.00 95.88 145 PHE A CA 1
ATOM 1072 C C . PHE A 1 145 ? -11.550 3.257 -0.789 1.00 95.88 145 PHE A C 1
ATOM 1074 O O . PHE A 1 145 ? -12.628 3.592 -0.293 1.00 95.88 145 PHE A O 1
ATOM 1081 N N . CYS A 1 146 ? -10.386 3.807 -0.444 1.00 94.56 146 CYS A N 1
ATOM 1082 C CA . CYS A 1 146 ? -10.194 4.878 0.529 1.00 94.56 146 CYS A CA 1
ATOM 1083 C C . CYS A 1 146 ? -9.852 6.179 -0.223 1.00 94.56 146 CYS A C 1
ATOM 1085 O O . CYS A 1 146 ? -8.677 6.421 -0.508 1.00 94.56 146 CYS A O 1
ATOM 1087 N N . PRO A 1 147 ? -10.850 7.005 -0.588 1.00 92.00 147 PRO A N 1
ATOM 1088 C CA . PRO A 1 147 ? -10.603 8.235 -1.331 1.00 92.00 147 PRO A CA 1
ATOM 1089 C C . PRO A 1 147 ? -9.896 9.283 -0.466 1.00 92.00 147 PRO A C 1
ATOM 1091 O O . PRO A 1 147 ? -10.166 9.403 0.731 1.00 92.00 147 PRO A O 1
ATOM 1094 N N . LEU A 1 148 ? -9.043 10.094 -1.093 1.00 91.25 148 LEU A N 1
ATOM 1095 C CA . LEU A 1 148 ? -8.511 11.307 -0.479 1.00 91.25 148 LEU A CA 1
ATOM 1096 C C . LEU A 1 148 ? -9.504 12.458 -0.662 1.00 91.25 148 LEU A C 1
ATOM 1098 O O . LEU A 1 148 ? -10.031 12.672 -1.751 1.00 91.25 148 LEU A O 1
ATOM 1102 N N . VAL A 1 149 ? -9.733 13.216 0.409 1.00 86.75 149 VAL A N 1
ATOM 1103 C CA . VAL A 1 149 ? -10.581 14.413 0.396 1.00 86.75 149 VAL A CA 1
ATOM 1104 C C . VAL A 1 149 ? -9.781 15.568 0.980 1.00 86.75 149 VAL A C 1
ATOM 1106 O O . VAL A 1 149 ? -9.278 15.482 2.100 1.00 86.75 149 VAL A O 1
ATOM 1109 N N . ALA A 1 150 ? -9.655 16.656 0.223 1.00 87.56 150 ALA A N 1
ATOM 1110 C CA . ALA A 1 150 ? -9.010 17.870 0.708 1.00 87.56 150 ALA A CA 1
ATOM 1111 C C . ALA A 1 150 ? -9.999 18.698 1.552 1.00 87.56 150 ALA A C 1
ATOM 1113 O O . ALA A 1 150 ? -11.185 18.726 1.215 1.00 87.56 150 ALA A O 1
ATOM 1114 N N . PRO A 1 151 ? -9.551 19.457 2.571 1.00 88.25 151 PRO A N 1
ATOM 1115 C CA . PRO A 1 151 ? -10.432 20.331 3.357 1.00 88.25 151 PRO A CA 1
ATOM 1116 C C . PRO A 1 151 ? -11.191 21.392 2.543 1.00 88.25 151 PRO A C 1
ATOM 1118 O O . PRO A 1 151 ? -12.185 21.929 3.015 1.00 88.25 151 PRO A O 1
ATOM 1121 N N . THR A 1 152 ? -10.714 21.717 1.340 1.00 89.12 152 THR A N 1
ATOM 1122 C CA . THR A 1 152 ? -11.335 22.672 0.407 1.00 89.12 152 THR A CA 1
ATOM 1123 C C . THR A 1 152 ? -12.316 22.027 -0.572 1.00 89.12 152 THR A C 1
ATOM 1125 O O . THR A 1 152 ? -12.846 22.726 -1.432 1.00 89.12 152 THR A O 1
ATOM 1128 N N . SER A 1 153 ? -12.518 20.710 -0.494 1.00 80.44 153 SER A N 1
ATOM 1129 C CA . SER A 1 153 ? -13.492 20.004 -1.332 1.00 80.44 153 SER A CA 1
ATOM 1130 C C . SER A 1 153 ? -14.909 20.413 -0.922 1.00 80.44 153 SER A C 1
ATOM 1132 O O . SER A 1 153 ? -15.174 20.600 0.267 1.00 80.44 153 SER A O 1
ATOM 1134 N N . THR A 1 154 ? -15.798 20.575 -1.901 1.00 72.19 154 THR A N 1
ATOM 1135 C CA . THR A 1 154 ? -17.196 21.008 -1.715 1.00 72.19 154 THR A CA 1
ATOM 1136 C C . THR A 1 154 ? -18.176 19.860 -1.831 1.00 72.19 154 THR A C 1
ATOM 1138 O O . THR A 1 154 ? -17.946 19.021 -2.728 1.00 72.19 154 THR A O 1
#

pLDDT: mean 94.99, std 5.95, range [62.47, 98.81]

Foldseek 3Di:
DLQVQVVVQDDPPDDAAEDEDECQPPHNVVSLVVVVVCVVVPHQEYEYEFQDPCPPPDDPVVVVRSVNSVVNVGHPVSVLQSLLVCLVPHAYEYEYECVSCVVCPVLNSLLSSVVSNHAEYEHQPQAPVRCVVSQVSNVVSNHHYDYDDDPPHD

Radius of gyration: 14.72 Å; chains: 1; bounding box: 34×36×38 Å

Sequence (154 aa):
MNGDRVRGAFREGRTALVPYLTGGYPTLEGAREVGEAYLEAGADVLEIGVPFSDPLADGPTIQETTTRALANGADLDYCMELASAFSRRLPVVFLLYYNVIFARGAERFLQEVAGAGVSGLVIPDLPVDEAGRFAELAAAAGVAFCPLVAPTST